Protein AF-A0AAW6DNI2-F1 (afdb_monomer_lite)

Secondary structure (DSSP, 8-state):
--SEEEEEEEEEETTEEEEEEEESS-BTTBPTT-EEEEESSGGGB-SSSS-EE-TT-EE-TT-EE-TT-EE-TT-EE-TT-EE-TT-EE-TT-EE-TT-EE-TT-EE-STTSEEEE-S-STT-PPEEEEE-TTS-EEEEETTEEEE-

InterPro domains:
  IPR011004 Trimeric LpxA-like superfamily [SSF51161] (16-108)
  IPR040831 YdcK Beta solenoid repeat [PF18836] (63-79)
  IPR040831 YdcK Beta solenoid repeat [PF18836] (87-103)

pLDDT: mean 95.94, std 4.09, range [75.0, 98.81]

Foldseek 3Di:
DFQKDFDPDWDQDPNATWGWIAGCDDDDPDHHGDIAETERDPQQEDRDACWTHHDHEYGYELHHTDHNEYEYENEYAEAVEYAYDPAYAEADDYHYHNEYHYHQFYHRYPVFKDWDFDDDPVRWIKMWGAGPVRWIWIDTPPDIDTD

Organism: Mediterraneibacter gnavus (NCBI:txid33038)

Structure (mmCIF, N/CA/C/O backbone):
data_AF-A0AAW6DNI2-F1
#
_entry.id   AF-A0AAW6DNI2-F1
#
loop_
_atom_site.group_PDB
_atom_site.id
_atom_site.type_symbol
_atom_site.label_atom_id
_atom_site.label_alt_id
_atom_site.label_comp_id
_atom_site.label_asym_id
_atom_site.label_entity_id
_atom_site.label_seq_id
_atom_site.pdbx_PDB_ins_code
_atom_site.Cartn_x
_atom_site.Cartn_y
_atom_site.Cartn_z
_atom_site.occupancy
_atom_site.B_iso_or_equiv
_atom_site.auth_seq_id
_atom_site.auth_comp_id
_atom_site.auth_asym_id
_atom_site.auth_atom_id
_atom_site.pdbx_PDB_model_num
ATOM 1 N N . MET A 1 1 ? -4.209 17.960 13.888 1.00 84.81 1 MET A N 1
ATOM 2 C CA . MET A 1 1 ? -5.491 17.224 13.967 1.00 84.81 1 MET A CA 1
ATOM 3 C C . MET A 1 1 ? -5.262 15.859 13.334 1.00 84.81 1 MET A C 1
ATOM 5 O O . MET A 1 1 ? -4.561 15.822 12.331 1.00 84.81 1 MET A O 1
ATOM 9 N N . LYS A 1 2 ? -5.739 14.759 13.935 1.00 95.50 2 LYS A N 1
ATOM 10 C CA . LYS A 1 2 ? -5.611 13.424 13.321 1.00 95.50 2 LYS A CA 1
ATOM 11 C C . LYS A 1 2 ? -6.603 13.294 12.158 1.00 95.50 2 LYS A C 1
ATOM 13 O O . LYS A 1 2 ? -7.732 13.759 12.284 1.00 95.50 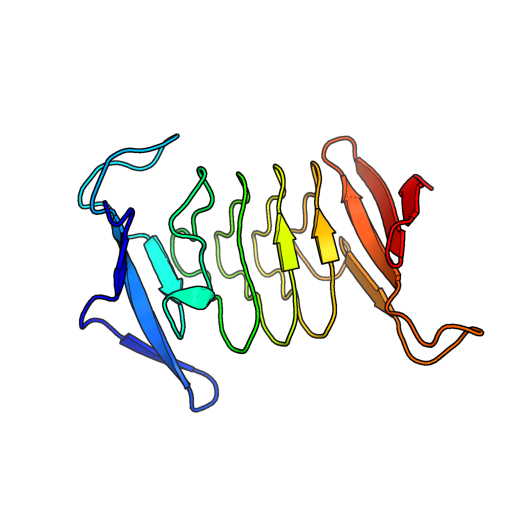2 LYS A O 1
ATOM 18 N N . LYS A 1 3 ? -6.178 12.668 11.059 1.00 97.75 3 LYS A N 1
ATOM 19 C CA . LYS A 1 3 ? -7.009 12.370 9.881 1.00 97.75 3 LYS A CA 1
ATOM 20 C C . LYS A 1 3 ? -7.849 11.112 10.091 1.00 97.75 3 LYS A C 1
ATOM 22 O O . LYS A 1 3 ? -8.995 11.060 9.654 1.00 97.75 3 LYS A O 1
ATOM 27 N N . PHE A 1 4 ? -7.296 10.112 10.773 1.00 98.62 4 PHE A N 1
ATOM 28 C CA . PHE A 1 4 ? -7.976 8.854 11.072 1.00 98.62 4 PHE A CA 1
ATOM 29 C C . PHE A 1 4 ? -7.504 8.241 12.392 1.00 98.62 4 PHE A C 1
ATOM 31 O O . PHE A 1 4 ? -6.462 8.624 12.933 1.00 98.62 4 PHE A O 1
ATOM 38 N N . GLU A 1 5 ? -8.261 7.257 12.868 1.00 98.56 5 GLU A N 1
ATOM 39 C CA . GLU A 1 5 ? -7.918 6.403 14.006 1.00 98.56 5 GLU A CA 1
ATOM 40 C C . GLU A 1 5 ? -7.980 4.913 13.645 1.00 98.56 5 GLU A C 1
ATOM 42 O O . GLU A 1 5 ? -8.673 4.510 12.704 1.00 98.56 5 GLU A O 1
ATOM 47 N N . LEU A 1 6 ? -7.262 4.094 14.419 1.00 98.69 6 LEU A N 1
ATOM 48 C CA . LEU A 1 6 ? -7.438 2.644 14.438 1.00 98.69 6 LEU A CA 1
ATOM 49 C C . LEU A 1 6 ? -8.595 2.308 15.378 1.00 98.69 6 LEU A C 1
ATOM 51 O O . LEU A 1 6 ? -8.583 2.694 16.545 1.00 98.69 6 LEU A O 1
ATOM 55 N N . THR A 1 7 ? -9.591 1.587 14.879 1.00 98.56 7 THR A N 1
ATOM 56 C CA . THR A 1 7 ? -10.724 1.143 15.697 1.00 98.56 7 THR A CA 1
ATOM 57 C C . THR A 1 7 ? -10.374 -0.118 16.498 1.00 98.56 7 THR A C 1
ATOM 59 O O . THR A 1 7 ? -9.310 -0.714 16.333 1.00 98.56 7 THR A O 1
ATOM 62 N N . SER A 1 8 ? -11.293 -0.566 17.355 1.00 98.06 8 SER A N 1
ATOM 63 C CA . SER A 1 8 ? -11.183 -1.849 18.059 1.00 98.06 8 SER A CA 1
ATOM 64 C C . SER A 1 8 ? -11.547 -3.068 17.199 1.00 98.06 8 SER A C 1
ATOM 66 O O . SER A 1 8 ? -11.294 -4.194 17.626 1.00 98.06 8 SER A O 1
ATOM 68 N N . GLU A 1 9 ? -12.121 -2.880 16.003 1.00 98.31 9 GLU A N 1
ATOM 69 C CA . GLU A 1 9 ? -12.355 -3.965 15.045 1.00 98.31 9 GLU A CA 1
ATOM 70 C C . GLU A 1 9 ? -11.015 -4.374 14.431 1.00 98.31 9 GLU A C 1
ATOM 72 O O . GLU A 1 9 ? -10.340 -3.569 13.786 1.00 98.31 9 GLU A O 1
ATOM 77 N N . PHE A 1 10 ? -10.632 -5.638 14.610 1.00 98.31 10 PHE A N 1
ATOM 78 C CA . PHE A 1 10 ? -9.414 -6.173 14.020 1.00 98.31 10 PHE A CA 1
ATOM 79 C C . PHE A 1 10 ? -9.613 -7.569 13.444 1.00 98.31 10 PHE A C 1
ATOM 81 O O . PHE A 1 10 ? -10.487 -8.331 13.858 1.00 98.31 10 PHE A O 1
ATOM 88 N N . VAL A 1 11 ? -8.730 -7.922 12.517 1.00 98.19 11 VAL A N 1
ATOM 89 C CA . VAL A 1 11 ? -8.559 -9.291 12.031 1.00 98.19 11 VAL A CA 1
ATOM 90 C C . VAL A 1 11 ? -7.148 -9.772 12.333 1.00 98.19 11 VAL A C 1
ATOM 92 O O . VAL A 1 11 ? -6.198 -8.987 12.338 1.00 98.19 11 VAL A O 1
ATOM 95 N N . THR A 1 12 ? -6.999 -11.076 12.545 1.00 98.12 12 THR A N 1
ATOM 96 C CA . THR A 1 12 ? -5.680 -11.711 12.595 1.00 98.12 12 THR A CA 1
ATOM 97 C C . THR A 1 12 ? -5.308 -12.184 11.197 1.00 98.12 12 THR A C 1
ATOM 99 O O . THR A 1 12 ? -6.023 -12.981 10.592 1.00 98.12 12 THR A O 1
ATOM 102 N N . PHE A 1 13 ? -4.181 -11.707 10.680 1.00 96.38 13 PHE A N 1
ATOM 103 C CA . PHE A 1 13 ? -3.677 -12.063 9.361 1.00 96.38 13 PHE A CA 1
ATOM 104 C C . PHE A 1 13 ? -2.168 -12.298 9.433 1.00 96.38 13 PHE A C 1
ATOM 106 O O . PHE A 1 13 ? -1.433 -11.426 9.883 1.00 96.38 13 PHE A O 1
ATOM 113 N N . LEU A 1 14 ? -1.702 -13.486 9.029 1.00 94.81 14 LEU A N 1
ATOM 114 C CA . LEU A 1 14 ? -0.281 -13.878 9.091 1.00 94.81 14 LEU A CA 1
ATOM 115 C C . LEU A 1 14 ? 0.370 -13.633 10.472 1.00 94.81 14 LEU A C 1
ATOM 117 O O . LEU A 1 14 ? 1.502 -13.168 10.565 1.00 94.81 14 LEU A O 1
ATOM 121 N N . GLY A 1 15 ? -0.367 -13.898 11.556 1.00 95.88 15 GLY A N 1
ATOM 122 C CA . GLY A 1 15 ? 0.104 -13.680 12.931 1.00 95.88 15 GLY A CA 1
ATOM 123 C C . GLY A 1 15 ? 0.102 -12.219 13.402 1.00 95.88 15 GLY A C 1
ATOM 124 O O . GLY A 1 15 ? 0.470 -11.954 14.542 1.00 95.88 15 GLY A O 1
ATOM 125 N N . LYS A 1 16 ? -0.339 -11.273 12.567 1.00 96.62 16 LYS A N 1
ATOM 126 C CA . LYS A 1 16 ? -0.449 -9.843 12.886 1.00 96.62 16 LYS A CA 1
ATOM 127 C C . LYS A 1 16 ? -1.900 -9.452 13.136 1.00 96.62 16 LYS A C 1
ATOM 129 O O . LYS A 1 16 ? -2.809 -10.019 12.529 1.00 96.62 16 LYS A O 1
ATOM 134 N N . LYS A 1 17 ? -2.117 -8.463 14.004 1.00 98.44 17 LYS A N 1
ATOM 135 C CA . LYS A 1 17 ? -3.422 -7.813 14.173 1.00 98.44 17 LYS A CA 1
ATOM 136 C C . LYS A 1 17 ? -3.499 -6.623 13.229 1.00 98.44 17 LYS A C 1
ATOM 138 O O . LYS A 1 17 ? -2.635 -5.758 13.285 1.00 98.44 17 LYS A O 1
ATOM 143 N N . LEU A 1 18 ? -4.519 -6.595 12.379 1.00 98.69 18 LEU A N 1
ATOM 144 C CA . LEU A 1 18 ? -4.809 -5.458 11.511 1.00 98.69 18 LEU A CA 1
ATOM 145 C C . LEU A 1 18 ? -6.120 -4.831 11.948 1.00 98.69 18 LEU A C 1
ATOM 147 O O . LEU A 1 18 ? -7.132 -5.528 12.009 1.00 98.69 18 LEU A O 1
ATOM 151 N 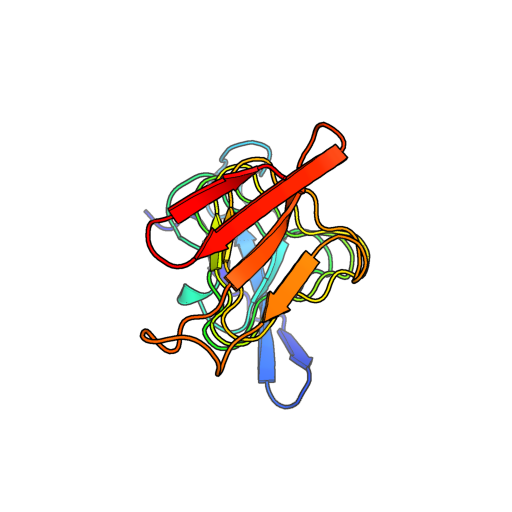N . PHE A 1 19 ? -6.089 -3.540 12.230 1.00 98.81 19 PHE A N 1
ATOM 152 C CA . PHE A 1 19 ? -7.202 -2.766 12.747 1.00 98.81 19 PHE A CA 1
ATOM 153 C C . PHE A 1 19 ? -7.902 -2.031 11.616 1.00 98.81 19 PHE A C 1
ATOM 155 O O . PHE A 1 19 ? -7.263 -1.468 10.724 1.00 98.81 19 PHE A O 1
ATOM 162 N N . ARG A 1 20 ? -9.230 -2.027 11.660 1.00 98.81 20 ARG A N 1
ATOM 163 C CA . ARG A 1 20 ? -10.058 -1.238 10.754 1.00 98.81 20 ARG A CA 1
ATOM 164 C C . ARG A 1 20 ? -9.806 0.239 11.026 1.00 98.81 20 ARG A C 1
ATOM 166 O O . ARG A 1 20 ? -9.865 0.655 12.184 1.00 98.81 20 ARG A O 1
ATOM 173 N N . ILE A 1 21 ? -9.553 1.020 9.980 1.00 98.75 21 ILE A N 1
ATOM 174 C CA . ILE A 1 21 ? -9.387 2.473 10.105 1.00 98.75 21 ILE A CA 1
ATOM 175 C C . ILE A 1 21 ? -10.728 3.196 10.004 1.00 98.75 21 ILE A C 1
ATOM 177 O O . ILE A 1 21 ? -11.623 2.756 9.277 1.00 98.75 21 ILE A O 1
ATOM 181 N N . LYS A 1 22 ? -10.840 4.332 10.689 1.00 98.75 22 LYS A N 1
ATOM 182 C CA . LYS A 1 22 ? -11.994 5.231 10.613 1.00 98.75 22 LYS A CA 1
ATOM 183 C C . LYS A 1 22 ? -11.539 6.668 10.401 1.00 98.75 22 LYS A C 1
ATOM 185 O O . LYS A 1 22 ? -10.674 7.154 11.128 1.00 98.75 22 LYS A O 1
ATOM 190 N N . ALA A 1 23 ? -12.123 7.347 9.419 1.00 98.75 23 ALA A N 1
ATOM 191 C CA . ALA A 1 23 ? -11.851 8.754 9.161 1.00 98.75 23 ALA A CA 1
ATOM 192 C C . ALA A 1 23 ? -12.389 9.636 10.301 1.00 98.75 23 ALA A C 1
ATOM 194 O O . ALA A 1 23 ? -13.529 9.480 10.738 1.00 98.75 23 ALA A O 1
ATOM 195 N N . LEU A 1 24 ? -11.566 10.575 10.766 1.00 98.56 24 LEU A N 1
ATOM 196 C CA . LEU A 1 24 ? -11.912 11.554 11.805 1.00 98.56 24 LEU A CA 1
ATOM 197 C C . LEU A 1 24 ? -12.282 12.924 11.228 1.00 98.56 24 LEU A C 1
ATOM 199 O O . LEU A 1 24 ? -12.816 13.764 11.939 1.00 98.56 24 LEU A O 1
ATOM 203 N N . VAL A 1 25 ? -11.974 13.153 9.954 1.00 98.19 25 VAL A N 1
ATOM 204 C CA . VAL A 1 25 ? -12.290 14.370 9.201 1.00 98.19 25 VAL A CA 1
ATOM 205 C C . VAL A 1 25 ? -12.621 13.979 7.763 1.00 98.19 25 VAL A C 1
ATOM 207 O O . VAL A 1 25 ? -12.255 12.890 7.322 1.00 98.19 25 VAL A O 1
ATOM 210 N N . SER A 1 26 ? -13.288 14.859 7.018 1.00 98.31 26 SER A N 1
ATOM 211 C CA . SER A 1 26 ? -13.512 14.658 5.579 1.00 98.31 26 SER A CA 1
ATOM 212 C C . SER A 1 26 ? -12.306 15.147 4.765 1.00 98.31 26 SER A C 1
ATOM 214 O O . SER A 1 26 ? -11.772 16.219 5.050 1.00 98.31 26 SER A O 1
ATOM 216 N N . PHE A 1 27 ? -11.879 14.388 3.754 1.00 97.38 27 PHE A N 1
ATOM 217 C CA . PHE A 1 27 ? -10.760 14.729 2.861 1.00 97.38 27 PHE A CA 1
ATOM 218 C C . PHE A 1 27 ? -10.874 13.960 1.540 1.00 97.38 27 PHE A C 1
ATOM 220 O O . PHE A 1 27 ? -11.294 12.805 1.524 1.00 97.38 27 PHE A O 1
ATOM 227 N N . GLY A 1 28 ? -10.495 14.585 0.421 1.00 95.50 28 GLY A N 1
ATOM 228 C CA . GLY A 1 28 ? -10.696 13.998 -0.905 1.00 95.50 28 GLY A CA 1
ATOM 229 C C . GLY A 1 28 ? -12.151 13.554 -1.112 1.00 95.50 28 GLY A C 1
ATOM 230 O O . GLY A 1 28 ? -13.070 14.366 -1.044 1.00 95.50 28 GLY A O 1
ATOM 231 N N . ASP A 1 29 ? -12.346 12.260 -1.356 1.00 96.44 29 ASP A N 1
ATOM 232 C CA . ASP A 1 29 ? -13.642 11.587 -1.476 1.00 96.44 29 ASP A CA 1
ATOM 233 C C . ASP A 1 29 ? -14.103 10.847 -0.203 1.00 96.44 29 ASP A C 1
ATOM 235 O O . ASP A 1 29 ? -15.207 10.304 -0.195 1.00 96.44 29 ASP A O 1
ATOM 239 N N . VAL A 1 30 ? -13.307 10.861 0.871 1.00 98.38 30 VAL A N 1
ATOM 240 C CA . VAL A 1 30 ? -13.598 10.195 2.151 1.00 98.38 30 VAL A CA 1
ATOM 241 C C . VAL A 1 30 ? -14.357 11.138 3.079 1.00 98.38 30 VAL A C 1
ATOM 243 O O . VAL A 1 30 ? -13.951 12.286 3.293 1.00 98.38 30 VAL A O 1
ATOM 246 N N . LYS A 1 31 ? -15.451 10.651 3.669 1.00 98.44 31 LYS A N 1
ATOM 247 C CA . LYS A 1 31 ? -16.257 11.421 4.627 1.00 98.44 31 LYS A CA 1
ATOM 248 C C . LYS A 1 31 ? -15.838 11.150 6.068 1.00 98.44 31 LYS A C 1
ATOM 250 O O . LYS A 1 31 ? -15.396 10.058 6.414 1.00 98.44 31 LYS A O 1
ATOM 255 N N . GLU A 1 32 ? -16.042 12.135 6.936 1.00 98.50 32 GLU A N 1
ATOM 256 C CA . GLU A 1 32 ? -15.887 11.951 8.380 1.00 98.50 32 GLU A CA 1
ATOM 257 C C . GLU A 1 32 ? -16.738 10.771 8.881 1.00 98.50 32 GLU A C 1
ATOM 259 O O . GLU A 1 32 ? -17.908 10.621 8.524 1.00 98.50 32 GLU A O 1
ATOM 264 N N . GLY A 1 33 ? -16.131 9.912 9.701 1.00 98.44 33 GLY A N 1
ATOM 265 C CA . GLY A 1 33 ? -16.751 8.707 10.238 1.00 98.44 33 GLY A CA 1
ATOM 266 C C . GLY A 1 33 ? -16.723 7.489 9.311 1.00 98.44 33 GLY A C 1
ATOM 267 O O . GLY A 1 33 ? -17.079 6.400 9.765 1.00 98.44 33 GLY A O 1
ATOM 268 N N . GLU A 1 34 ?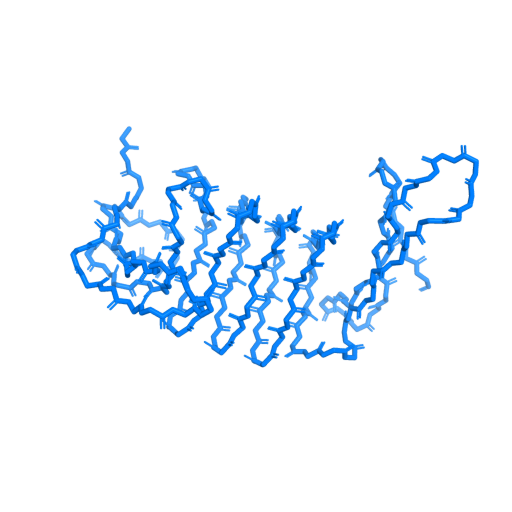 -16.287 7.634 8.056 1.00 98.62 34 GLU A N 1
ATOM 269 C CA . GLU A 1 34 ? -16.211 6.538 7.088 1.00 98.62 34 GLU A CA 1
ATOM 270 C C . GLU A 1 34 ? -15.173 5.482 7.500 1.00 98.62 34 GLU A C 1
ATOM 272 O O . GLU A 1 34 ? -14.050 5.802 7.903 1.00 98.62 34 GLU A O 1
ATOM 277 N N . LEU A 1 35 ? -15.553 4.205 7.392 1.00 98.69 35 LEU A N 1
ATOM 278 C CA . LEU A 1 35 ? -14.656 3.078 7.634 1.00 98.69 35 LEU A CA 1
ATOM 279 C C . LEU A 1 35 ? -13.841 2.764 6.377 1.00 98.69 35 LEU A C 1
ATOM 281 O O . LEU A 1 35 ? -14.388 2.612 5.285 1.00 98.69 35 LEU A O 1
ATOM 285 N N . GLY A 1 36 ? -12.530 2.626 6.547 1.00 98.44 36 GLY A N 1
ATOM 286 C CA . GLY A 1 36 ? -11.603 2.246 5.486 1.00 98.44 36 GLY A CA 1
ATOM 287 C C . GLY A 1 36 ? -11.223 0.767 5.540 1.00 98.44 36 GLY A C 1
ATOM 288 O O . GLY A 1 36 ? -11.981 -0.083 5.999 1.00 98.44 36 GLY A O 1
ATOM 289 N N . GLY A 1 37 ? -10.030 0.452 5.049 1.00 98.69 37 GLY A N 1
ATOM 290 C CA . GLY A 1 37 ? -9.415 -0.869 5.102 1.00 98.69 37 GLY A CA 1
ATOM 291 C C . GLY A 1 37 ? -8.783 -1.192 6.450 1.00 98.69 37 GLY A C 1
ATOM 292 O O . GLY A 1 37 ? -9.160 -0.652 7.489 1.00 98.69 37 GLY A O 1
ATOM 293 N N . LEU A 1 38 ? -7.827 -2.115 6.418 1.00 98.81 38 LEU A N 1
ATOM 294 C CA . LEU A 1 38 ? -7.174 -2.667 7.598 1.00 98.81 38 LEU A CA 1
ATOM 295 C C . LEU A 1 38 ? -5.691 -2.295 7.597 1.00 98.81 38 LEU A C 1
ATOM 297 O O . LEU A 1 38 ? -4.997 -2.533 6.604 1.00 98.81 38 LEU A O 1
ATOM 301 N N . VAL A 1 39 ? -5.191 -1.769 8.712 1.00 98.81 39 VAL A N 1
ATOM 302 C CA . VAL A 1 39 ? -3.765 -1.453 8.880 1.00 98.81 39 VAL A CA 1
ATOM 303 C C . VAL A 1 39 ? -3.201 -2.029 10.178 1.00 98.81 39 VAL A C 1
ATOM 305 O O . VAL A 1 39 ? -3.937 -2.185 11.148 1.00 98.81 39 VAL A O 1
ATOM 308 N N . GLU A 1 40 ? -1.915 -2.384 10.217 1.00 98.69 40 GLU A N 1
ATOM 309 C CA . GLU A 1 40 ? -1.287 -2.934 11.437 1.00 98.69 40 GLU A CA 1
ATOM 310 C C . GLU A 1 40 ? -1.045 -1.851 12.493 1.00 98.69 40 GLU A C 1
ATOM 312 O O . GLU A 1 40 ? -1.314 -2.062 13.675 1.00 98.69 40 GLU A O 1
ATOM 317 N N . LYS A 1 41 ? -0.541 -0.693 12.061 1.00 98.50 41 LYS A N 1
ATOM 318 C CA . LYS A 1 41 ? -0.148 0.434 12.915 1.00 98.50 41 LYS A CA 1
ATOM 319 C C . LYS A 1 41 ? -0.402 1.771 12.215 1.00 98.50 41 LYS A C 1
ATOM 321 O O . LYS A 1 41 ? -0.571 1.807 10.995 1.00 98.50 41 LYS A O 1
ATOM 326 N N . GLU A 1 42 ? -0.448 2.868 12.974 1.00 97.94 42 GLU A N 1
ATOM 327 C CA . GLU A 1 42 ? -0.756 4.202 12.427 1.00 97.94 42 GLU A CA 1
ATOM 328 C C . GLU A 1 42 ? 0.230 4.609 11.320 1.00 97.94 42 GLU A C 1
ATOM 330 O O . GLU A 1 42 ? -0.174 5.238 10.351 1.00 97.94 42 GLU A O 1
ATOM 335 N N . GLU A 1 43 ? 1.494 4.187 11.393 1.00 98.31 43 GLU A N 1
ATOM 336 C CA . GLU A 1 43 ? 2.533 4.525 10.413 1.00 98.31 43 GLU A CA 1
ATOM 337 C C . GLU A 1 43 ? 2.303 3.907 9.028 1.00 98.31 43 GLU A C 1
ATOM 339 O O . GLU A 1 43 ? 2.946 4.317 8.060 1.00 98.31 43 GLU A O 1
ATOM 344 N N . ASN A 1 44 ? 1.412 2.917 8.912 1.00 98.75 44 ASN A N 1
ATOM 345 C CA . ASN A 1 44 ? 1.119 2.292 7.627 1.00 98.75 44 ASN A CA 1
ATOM 346 C C . ASN A 1 44 ? 0.352 3.212 6.669 1.00 98.75 44 ASN A C 1
ATOM 348 O O . ASN A 1 44 ? 0.390 3.003 5.453 1.00 98.75 44 ASN A O 1
ATOM 352 N N . LEU A 1 45 ? -0.323 4.233 7.196 1.00 98.69 45 LEU A N 1
ATOM 353 C CA . LEU A 1 45 ? -1.089 5.199 6.424 1.00 98.69 45 LEU A CA 1
ATOM 354 C C . LEU A 1 45 ? -0.816 6.606 6.949 1.00 98.69 45 LEU A C 1
ATOM 356 O O . LEU A 1 45 ? -1.020 6.895 8.122 1.00 98.69 45 LEU A O 1
ATOM 360 N N . ASP A 1 46 ? -0.371 7.498 6.072 1.00 97.81 46 ASP A N 1
ATOM 361 C CA . ASP A 1 46 ? -0.019 8.852 6.481 1.00 97.81 46 ASP A CA 1
ATOM 362 C C . ASP A 1 46 ? -1.241 9.623 7.005 1.00 97.81 46 ASP A C 1
ATOM 364 O O . ASP A 1 46 ? -2.340 9.549 6.450 1.00 97.81 46 ASP A O 1
ATOM 368 N N . GLN A 1 47 ? -1.040 10.384 8.078 1.00 97.94 47 GLN A N 1
ATOM 369 C CA . GLN A 1 47 ? -2.035 11.287 8.656 1.00 97.94 47 GLN A CA 1
ATOM 370 C C . GLN A 1 47 ? -2.181 12.576 7.827 1.00 97.94 47 GLN A C 1
ATOM 372 O O . GLN A 1 47 ? -3.141 13.317 8.020 1.00 97.94 47 GLN A O 1
ATOM 377 N N . SER A 1 48 ? -1.254 12.840 6.900 1.00 95.75 48 SER A N 1
ATOM 378 C CA . SER A 1 48 ? -1.328 13.938 5.931 1.00 95.75 48 SER A CA 1
ATOM 379 C C . SER A 1 48 ? -1.807 13.472 4.543 1.00 95.75 48 SER A C 1
ATOM 381 O O . SER A 1 48 ? -1.931 12.271 4.282 1.00 95.75 48 SER A O 1
ATOM 383 N N . GLY A 1 49 ? -2.127 14.424 3.658 1.00 96.00 49 GLY A N 1
ATOM 384 C CA . GLY A 1 49 ? -2.583 14.153 2.287 1.00 96.00 49 GLY A CA 1
ATOM 385 C C . GLY A 1 49 ? -3.907 13.379 2.193 1.00 96.00 49 GLY A C 1
ATOM 386 O O . GLY A 1 49 ? -4.576 13.129 3.201 1.00 96.00 49 GLY A O 1
ATOM 387 N N . ASN A 1 50 ? -4.276 12.970 0.974 1.00 97.81 50 ASN A N 1
ATOM 388 C CA . ASN A 1 50 ? -5.526 12.247 0.705 1.00 97.81 50 ASN A CA 1
ATOM 389 C C . ASN A 1 50 ? -5.359 10.724 0.605 1.00 97.81 50 ASN A C 1
ATOM 391 O O . ASN A 1 50 ? -6.293 10.027 0.208 1.00 97.81 50 ASN A O 1
ATOM 395 N N . ALA A 1 51 ? -4.186 10.195 0.959 1.00 98.44 51 ALA A N 1
ATOM 396 C CA . ALA A 1 51 ? -3.944 8.763 0.961 1.00 98.44 51 ALA A CA 1
ATOM 397 C C . ALA A 1 51 ? -4.977 8.027 1.823 1.00 98.44 51 ALA A C 1
ATOM 399 O O . ALA A 1 51 ? -5.244 8.438 2.961 1.00 98.44 51 ALA A O 1
ATOM 400 N N . TRP A 1 52 ? -5.532 6.934 1.286 1.00 98.81 52 TRP A N 1
ATOM 401 C CA . TRP A 1 52 ? -6.538 6.131 1.978 1.00 98.81 52 TRP A CA 1
ATOM 402 C C . TRP A 1 52 ? -6.530 4.659 1.566 1.00 98.81 52 TRP A C 1
ATOM 404 O O . TRP A 1 52 ? -6.278 4.298 0.410 1.00 98.81 52 TRP A O 1
ATOM 414 N N . VAL A 1 53 ? -6.846 3.807 2.540 1.00 98.81 53 VAL A N 1
ATOM 415 C CA . VAL A 1 53 ? -7.059 2.373 2.349 1.00 98.81 53 VAL A CA 1
ATOM 416 C C . VAL A 1 53 ? -8.561 2.131 2.425 1.00 98.81 53 VAL A C 1
ATOM 418 O O . VAL A 1 53 ? -9.179 2.466 3.428 1.00 98.81 53 VAL A O 1
ATOM 421 N N . TYR A 1 54 ? -9.156 1.546 1.391 1.00 98.62 54 TYR A N 1
ATOM 422 C CA . TYR A 1 54 ? -10.595 1.298 1.295 1.00 98.62 54 TYR A CA 1
ATOM 423 C C . TYR A 1 54 ? -10.921 -0.196 1.412 1.00 98.62 54 TYR A C 1
ATOM 425 O O . TYR A 1 54 ? -10.126 -1.065 1.041 1.00 98.62 54 TYR A O 1
ATOM 433 N N . GLY A 1 55 ? -12.153 -0.501 1.827 1.00 96.81 55 GLY A N 1
ATOM 434 C CA . GLY A 1 55 ? -12.735 -1.839 1.708 1.00 96.81 55 GLY A CA 1
ATOM 435 C C . GLY A 1 55 ? -11.965 -2.910 2.483 1.00 96.81 55 GLY A C 1
ATOM 436 O O . GLY A 1 55 ? -11.775 -2.791 3.684 1.00 96.81 55 GLY A O 1
ATOM 437 N N . ASN A 1 56 ? -11.535 -3.983 1.816 1.00 96.50 56 ASN A N 1
ATOM 438 C CA . ASN A 1 56 ? -10.835 -5.111 2.452 1.00 96.50 56 ASN A CA 1
ATOM 439 C C . ASN A 1 56 ? -9.315 -5.082 2.251 1.00 96.50 56 ASN A C 1
ATOM 441 O O . ASN A 1 56 ? -8.634 -6.073 2.545 1.00 96.50 56 ASN A O 1
ATOM 445 N N . ALA A 1 57 ? -8.783 -3.971 1.739 1.00 98.62 57 ALA A N 1
ATOM 446 C CA . ALA A 1 57 ? -7.356 -3.823 1.535 1.00 98.62 57 ALA A CA 1
ATOM 447 C C . ALA A 1 57 ? -6.604 -3.830 2.872 1.00 98.62 57 ALA A C 1
ATOM 449 O O . ALA A 1 57 ? -7.123 -3.399 3.906 1.00 98.62 57 ALA A O 1
ATOM 450 N N . ARG A 1 58 ? -5.379 -4.358 2.838 1.00 98.69 58 ARG A N 1
ATOM 451 C CA . ARG A 1 58 ? -4.533 -4.571 4.017 1.00 98.69 58 ARG A CA 1
ATOM 452 C C . ARG A 1 58 ? -3.181 -3.904 3.818 1.00 98.69 58 ARG A C 1
ATOM 454 O O . ARG A 1 58 ? -2.512 -4.190 2.828 1.00 98.69 58 ARG A O 1
ATOM 461 N N . VAL A 1 59 ? -2.758 -3.081 4.773 1.00 98.81 59 VAL A N 1
ATOM 462 C CA . VAL A 1 59 ? -1.413 -2.484 4.798 1.00 98.81 59 VAL A CA 1
ATOM 463 C C . VAL A 1 59 ? -0.739 -2.826 6.119 1.00 98.81 59 VAL A C 1
ATOM 465 O O . VAL A 1 59 ? -1.276 -2.529 7.179 1.00 98.81 59 VAL A O 1
ATOM 468 N N . TYR A 1 60 ? 0.402 -3.503 6.081 1.00 98.62 60 TYR A N 1
ATOM 469 C CA . TYR A 1 60 ? 1.026 -4.040 7.293 1.00 98.62 60 TYR A CA 1
ATOM 470 C C . TYR A 1 60 ? 2.541 -4.186 7.159 1.00 98.62 60 TYR A C 1
ATOM 472 O O . TYR A 1 60 ? 3.107 -3.973 6.092 1.00 98.62 60 TYR A O 1
ATOM 480 N N . GLY A 1 61 ? 3.222 -4.562 8.238 1.00 98.06 61 GLY A N 1
ATOM 481 C CA . GLY A 1 61 ? 4.679 -4.489 8.317 1.00 98.06 61 GLY A CA 1
ATOM 482 C C . GLY A 1 61 ? 5.144 -3.036 8.365 1.00 98.06 61 GLY A C 1
ATOM 483 O O . GLY A 1 61 ? 4.505 -2.197 9.002 1.00 98.06 61 GLY A O 1
ATOM 484 N N . ASP A 1 62 ? 6.237 -2.735 7.675 1.00 98.31 62 ASP A N 1
ATOM 485 C CA . ASP A 1 62 ? 6.824 -1.394 7.594 1.00 98.31 62 ASP A CA 1
ATOM 486 C C . ASP A 1 62 ? 6.372 -0.612 6.353 1.00 98.31 62 ASP A C 1
ATOM 488 O O . ASP A 1 62 ? 6.862 0.486 6.081 1.00 98.31 62 ASP A O 1
ATOM 492 N N . ALA A 1 63 ? 5.380 -1.147 5.635 1.00 98.44 63 ALA A N 1
ATOM 493 C CA . ALA A 1 63 ? 4.820 -0.531 4.451 1.00 98.44 63 ALA A CA 1
ATOM 494 C C . ALA A 1 63 ? 4.162 0.808 4.780 1.00 98.44 63 ALA A C 1
ATOM 496 O O . ALA A 1 63 ? 3.553 0.957 5.840 1.00 98.44 63 ALA A O 1
ATOM 497 N N . ARG A 1 64 ? 4.243 1.765 3.851 1.00 98.56 64 ARG A N 1
ATOM 498 C CA . ARG A 1 64 ? 3.696 3.118 4.018 1.00 98.56 64 ARG A CA 1
ATOM 499 C C . ARG A 1 64 ? 2.910 3.558 2.794 1.00 98.56 64 ARG A C 1
ATOM 501 O O . ARG A 1 64 ? 3.409 3.482 1.670 1.00 98.56 64 ARG A O 1
ATOM 508 N N . VAL A 1 65 ? 1.709 4.080 3.027 1.00 98.69 65 VAL A N 1
ATOM 509 C CA . VAL A 1 65 ? 0.853 4.699 2.008 1.00 98.69 65 VAL A CA 1
ATOM 510 C C . VAL A 1 65 ? 0.703 6.186 2.323 1.00 98.69 65 VAL A C 1
ATOM 512 O O . VAL A 1 65 ? 0.270 6.539 3.418 1.00 98.69 65 VAL A O 1
ATOM 515 N N . TYR A 1 66 ? 1.077 7.062 1.390 1.00 98.25 66 TYR A N 1
ATOM 516 C CA . TYR A 1 66 ? 1.121 8.515 1.612 1.00 98.25 66 TYR A CA 1
ATOM 517 C C . TYR A 1 66 ? 0.857 9.317 0.324 1.00 98.25 66 TYR A C 1
ATOM 519 O O . TYR A 1 66 ? 0.719 8.745 -0.756 1.00 98.25 66 TYR A O 1
ATOM 527 N N . GLY A 1 67 ? 0.756 10.647 0.418 1.00 97.31 67 GLY A N 1
ATOM 528 C CA . GLY A 1 67 ? 0.359 11.498 -0.715 1.00 97.31 67 GLY A CA 1
ATOM 5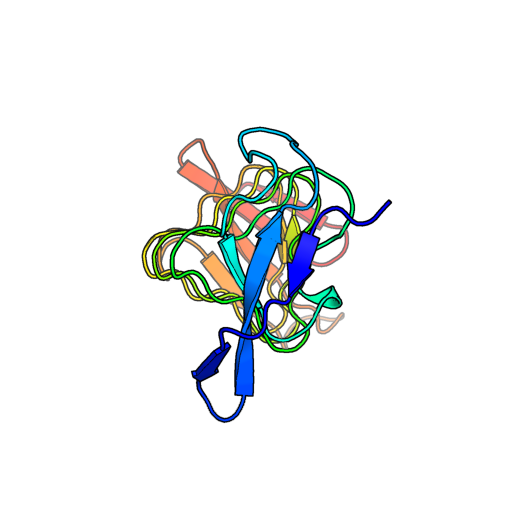29 C C . GLY A 1 67 ? -1.137 11.372 -1.017 1.00 97.31 67 GLY A C 1
ATOM 530 O O . GLY A 1 67 ? -1.944 11.533 -0.105 1.00 97.31 67 GLY A O 1
ATOM 531 N N . ASP A 1 68 ? -1.496 11.046 -2.260 1.00 97.75 68 ASP A N 1
ATOM 532 C CA . ASP A 1 68 ? -2.883 10.867 -2.729 1.00 97.75 68 ASP A CA 1
ATOM 533 C C . ASP A 1 68 ? -3.198 9.400 -3.096 1.00 97.75 68 ASP A C 1
ATOM 535 O O . ASP A 1 68 ? -4.183 9.088 -3.775 1.00 97.75 68 ASP A O 1
ATOM 539 N N . ALA A 1 69 ? -2.349 8.478 -2.630 1.00 98.50 69 ALA A N 1
ATOM 540 C CA . ALA A 1 69 ? -2.388 7.077 -3.012 1.00 98.50 69 ALA A CA 1
ATOM 541 C C . ALA A 1 69 ? -3.637 6.357 -2.490 1.00 98.50 69 ALA A C 1
ATOM 543 O O . ALA A 1 69 ? -4.084 6.550 -1.358 1.00 98.50 69 ALA A O 1
ATOM 544 N N . ARG A 1 70 ? -4.178 5.450 -3.305 1.00 98.69 70 ARG A N 1
ATOM 545 C CA . ARG A 1 70 ? -5.396 4.696 -2.988 1.00 98.69 70 ARG A CA 1
ATOM 546 C C . ARG A 1 70 ? -5.121 3.205 -3.025 1.00 98.69 70 ARG A C 1
ATOM 548 O O . ARG A 1 70 ? -4.733 2.671 -4.066 1.00 98.69 70 ARG A O 1
ATOM 555 N N . VAL A 1 71 ? -5.393 2.525 -1.917 1.00 98.81 71 VAL A N 1
ATOM 556 C CA . VAL A 1 71 ? -5.310 1.061 -1.829 1.00 98.81 71 VAL A CA 1
ATOM 557 C C . VAL A 1 71 ? -6.706 0.502 -1.589 1.00 98.81 71 VAL A C 1
ATOM 559 O O . VAL A 1 71 ? -7.366 0.911 -0.642 1.00 98.81 71 VAL A O 1
ATOM 562 N N . TYR A 1 72 ? -7.196 -0.391 -2.446 1.00 98.56 72 TYR A N 1
ATOM 563 C CA . TYR A 1 72 ? -8.579 -0.877 -2.363 1.00 98.56 72 TYR A CA 1
ATOM 564 C C . TYR A 1 72 ? -8.755 -2.294 -2.931 1.00 98.56 72 TYR A C 1
ATOM 566 O O . TYR A 1 72 ? -7.809 -2.919 -3.401 1.00 98.56 72 TYR A O 1
ATOM 574 N N . GLY A 1 73 ? -9.971 -2.843 -2.860 1.00 97.56 73 GLY A N 1
ATOM 575 C CA . GLY A 1 73 ? -10.238 -4.234 -3.242 1.00 97.56 73 GLY A CA 1
ATOM 576 C C . GLY A 1 73 ? -9.693 -5.229 -2.213 1.00 97.56 73 GLY A C 1
ATOM 577 O O . GLY A 1 73 ? -9.841 -5.015 -1.010 1.00 97.56 73 GLY A O 1
ATOM 578 N N . ASN A 1 74 ? -9.065 -6.306 -2.684 1.00 97.12 74 ASN A N 1
ATOM 579 C CA . ASN A 1 74 ? -8.406 -7.319 -1.853 1.00 97.12 74 ASN A CA 1
ATOM 580 C C . ASN A 1 74 ? -6.889 -7.089 -1.743 1.00 97.12 74 ASN A C 1
ATOM 582 O O . ASN A 1 74 ? -6.168 -7.987 -1.307 1.00 97.12 74 ASN A O 1
ATOM 586 N N . ALA A 1 75 ? -6.401 -5.914 -2.150 1.00 98.12 75 ALA A N 1
ATOM 587 C CA . ALA A 1 75 ? -4.980 -5.641 -2.274 1.00 98.12 75 ALA A CA 1
ATOM 588 C C . ALA A 1 75 ? -4.236 -5.678 -0.931 1.00 98.12 75 ALA A C 1
ATOM 590 O O . ALA A 1 75 ? -4.754 -5.235 0.101 1.00 98.12 75 ALA A O 1
ATOM 591 N N . TRP A 1 76 ? -2.998 -6.173 -0.960 1.00 97.94 76 TRP A N 1
ATOM 592 C CA . TRP A 1 76 ? -2.084 -6.203 0.183 1.00 97.94 76 TRP A CA 1
ATOM 593 C C . TRP A 1 76 ? -0.854 -5.347 -0.107 1.00 97.94 76 TRP A C 1
ATOM 595 O O . TRP A 1 76 ? -0.243 -5.483 -1.167 1.00 97.94 76 TRP A O 1
ATOM 605 N N . VAL A 1 77 ? -0.465 -4.511 0.851 1.00 98.50 77 VAL A N 1
ATOM 606 C CA . VAL A 1 77 ? 0.801 -3.773 0.832 1.00 98.50 77 VAL A CA 1
ATOM 607 C C . VAL A 1 77 ? 1.581 -4.134 2.096 1.00 98.50 77 VAL A C 1
ATOM 609 O O . VAL A 1 77 ? 1.050 -4.021 3.199 1.00 98.50 77 VAL A O 1
ATOM 612 N N . SER A 1 78 ? 2.804 -4.647 1.951 1.00 98.00 78 SER A N 1
ATOM 613 C CA . SER A 1 78 ? 3.572 -5.175 3.088 1.00 98.00 78 SER A CA 1
ATOM 614 C C . SER A 1 78 ? 5.092 -5.095 2.925 1.00 98.00 78 SER A C 1
ATOM 616 O O . SER A 1 78 ? 5.583 -4.617 1.908 1.00 98.00 78 SER A O 1
ATOM 618 N N . GLY A 1 79 ? 5.856 -5.557 3.920 1.00 96.50 79 GLY A N 1
ATOM 619 C CA . GLY A 1 79 ? 7.319 -5.416 3.932 1.00 96.50 79 GLY A CA 1
ATOM 620 C C . GLY A 1 79 ? 7.723 -3.960 4.147 1.00 96.50 79 GLY A C 1
ATOM 621 O O . GLY A 1 79 ? 7.078 -3.287 4.938 1.00 96.50 79 GLY A O 1
ATOM 622 N N . ASP A 1 80 ? 8.724 -3.483 3.413 1.00 96.75 80 ASP A N 1
ATOM 623 C CA . ASP A 1 80 ? 9.205 -2.093 3.410 1.00 96.75 80 ASP A CA 1
ATOM 624 C C . ASP A 1 80 ? 8.610 -1.279 2.242 1.00 96.75 80 ASP A C 1
ATOM 626 O O . ASP A 1 80 ? 9.192 -0.295 1.783 1.00 96.75 80 ASP A O 1
ATOM 630 N N . ALA A 1 81 ? 7.467 -1.709 1.697 1.00 97.56 81 ALA A N 1
ATOM 631 C CA . ALA A 1 81 ? 6.924 -1.160 0.461 1.00 97.56 81 ALA A CA 1
ATOM 632 C C . ALA A 1 81 ? 6.345 0.248 0.638 1.00 97.56 81 ALA A C 1
ATOM 634 O O . ALA A 1 81 ? 5.605 0.527 1.583 1.00 97.56 81 ALA A O 1
ATOM 635 N N . TRP A 1 82 ? 6.642 1.142 -0.303 1.00 97.94 82 TRP A N 1
ATOM 636 C CA . TRP A 1 82 ? 6.175 2.529 -0.289 1.00 97.94 82 TRP A CA 1
ATOM 637 C C . TRP A 1 82 ? 5.222 2.768 -1.458 1.00 97.94 82 TRP A C 1
ATOM 639 O O . TRP A 1 82 ? 5.566 2.502 -2.612 1.00 97.94 82 TRP A O 1
ATOM 649 N N . VAL A 1 83 ? 4.034 3.296 -1.160 1.00 98.44 83 VAL A N 1
ATOM 650 C CA . VAL A 1 83 ? 3.015 3.659 -2.153 1.00 98.44 83 VAL A CA 1
ATOM 651 C C . VAL A 1 83 ? 2.691 5.143 -2.018 1.00 98.44 83 VAL A C 1
ATOM 653 O O . VAL A 1 83 ? 2.266 5.586 -0.950 1.00 98.44 83 VAL A O 1
ATOM 656 N N . SER A 1 84 ? 2.896 5.921 -3.083 1.00 97.69 84 SER A N 1
ATOM 657 C CA . SER A 1 84 ? 2.697 7.376 -3.036 1.00 97.69 84 SER A CA 1
ATOM 658 C C . SER A 1 84 ? 2.314 8.036 -4.359 1.00 97.69 84 SER A C 1
ATOM 660 O O . SER A 1 84 ? 2.203 7.378 -5.390 1.00 97.69 84 SER A O 1
ATOM 662 N N . GLY A 1 85 ? 2.092 9.354 -4.337 1.00 96.62 85 GLY A N 1
ATOM 663 C CA . GLY A 1 85 ? 1.544 10.095 -5.479 1.00 96.62 85 GLY A CA 1
ATOM 664 C C . GLY A 1 85 ? 0.074 9.745 -5.706 1.00 96.62 85 GLY A C 1
ATOM 665 O O . GLY A 1 85 ? -0.631 9.467 -4.745 1.00 96.62 85 GLY A O 1
ATOM 666 N N . ASP A 1 86 ? -0.357 9.692 -6.964 1.00 97.25 86 ASP A N 1
ATOM 667 C CA . ASP A 1 86 ? -1.712 9.296 -7.381 1.00 97.25 86 ASP A CA 1
ATOM 668 C C . ASP A 1 86 ? -1.876 7.771 -7.551 1.00 97.25 86 ASP A C 1
ATOM 670 O O . ASP A 1 86 ? -2.826 7.294 -8.191 1.00 97.25 86 ASP A O 1
ATOM 674 N N . ALA A 1 87 ? -0.933 6.988 -7.018 1.00 98.06 87 ALA A N 1
ATOM 675 C CA . ALA A 1 87 ? -0.852 5.555 -7.246 1.00 98.06 87 ALA A CA 1
ATOM 676 C C . ALA A 1 87 ? -2.113 4.830 -6.763 1.00 98.06 87 ALA A C 1
ATOM 678 O O . ALA A 1 87 ? -2.641 5.078 -5.676 1.00 98.06 87 ALA A O 1
ATOM 679 N N . ARG A 1 88 ? -2.576 3.873 -7.567 1.00 98.44 88 ARG A N 1
ATOM 680 C CA . ARG A 1 88 ? -3.728 3.020 -7.275 1.00 98.44 88 ARG A CA 1
ATOM 681 C C . ARG A 1 88 ? -3.283 1.571 -7.212 1.00 98.44 88 ARG A C 1
ATOM 683 O O . ARG A 1 88 ? -2.903 0.996 -8.232 1.00 98.44 88 ARG A O 1
ATOM 690 N N . VAL A 1 89 ? -3.392 0.972 -6.033 1.00 98.56 89 VAL A N 1
ATOM 691 C CA . VAL A 1 89 ? -3.149 -0.458 -5.811 1.00 98.56 89 VAL A CA 1
ATOM 692 C C . VAL A 1 89 ? -4.489 -1.121 -5.517 1.00 98.56 89 VAL A C 1
ATOM 694 O O . VAL A 1 89 ? -5.167 -0.762 -4.556 1.00 98.56 89 VAL A O 1
ATOM 697 N N . TYR A 1 90 ? -4.920 -2.042 -6.372 1.00 98.19 90 TYR A N 1
ATOM 698 C CA . TYR A 1 90 ? -6.282 -2.565 -6.330 1.00 98.19 90 TYR A CA 1
ATOM 699 C C . TYR A 1 90 ? -6.398 -4.008 -6.808 1.00 98.19 90 TYR A C 1
ATOM 701 O O . TYR A 1 90 ? -5.399 -4.648 -7.115 1.00 98.19 90 TYR A O 1
ATOM 709 N N . GLY A 1 91 ? -7.623 -4.540 -6.844 1.00 96.38 91 GLY A N 1
ATOM 710 C CA . GLY A 1 91 ? -7.865 -5.932 -7.219 1.00 96.38 91 GLY A CA 1
ATOM 711 C C . GLY A 1 91 ? -7.246 -6.888 -6.203 1.00 96.38 91 GLY A C 1
ATOM 712 O O . GLY A 1 91 ? -7.446 -6.712 -5.003 1.00 96.38 91 GLY A O 1
ATOM 713 N N . ASP A 1 92 ? -6.481 -7.863 -6.691 1.00 95.81 92 ASP A N 1
ATOM 714 C CA . ASP A 1 92 ? -5.764 -8.852 -5.875 1.00 95.81 92 ASP A CA 1
ATOM 715 C C . ASP A 1 92 ? -4.246 -8.570 -5.838 1.00 95.81 92 ASP A C 1
ATOM 717 O O . ASP A 1 92 ? -3.434 -9.474 -5.619 1.00 95.81 92 ASP A O 1
ATOM 721 N N . ALA A 1 93 ? -3.841 -7.319 -6.094 1.00 96.69 93 ALA A N 1
ATOM 722 C CA . ALA A 1 93 ? -2.446 -6.897 -6.057 1.00 96.69 93 ALA A CA 1
ATOM 723 C C . ALA A 1 93 ? -1.796 -7.182 -4.697 1.00 96.69 93 ALA A C 1
ATOM 725 O O . ALA A 1 93 ? -2.379 -6.951 -3.639 1.00 96.69 93 ALA A O 1
ATOM 726 N N . ARG A 1 94 ? -0.543 -7.637 -4.725 1.00 96.25 94 ARG A N 1
ATOM 727 C CA . ARG A 1 94 ? 0.273 -7.856 -3.528 1.00 96.25 94 ARG A CA 1
ATOM 728 C C . ARG A 1 94 ? 1.571 -7.092 -3.700 1.00 96.25 94 ARG A C 1
ATOM 730 O O . ARG A 1 94 ? 2.479 -7.611 -4.319 1.00 96.25 94 ARG A O 1
ATOM 737 N N . VAL A 1 95 ? 1.662 -5.871 -3.195 1.00 97.12 95 VAL A N 1
ATOM 738 C CA . VAL A 1 95 ? 2.896 -5.076 -3.235 1.00 97.12 95 VAL A CA 1
ATOM 739 C C . VAL A 1 95 ? 3.681 -5.368 -1.958 1.00 97.12 95 VAL A C 1
ATOM 741 O O . VAL A 1 95 ? 3.164 -5.194 -0.858 1.00 97.12 95 VAL A O 1
ATOM 744 N N . TYR A 1 96 ? 4.907 -5.872 -2.071 1.00 94.81 96 TYR A N 1
ATOM 745 C CA . TYR A 1 96 ? 5.691 -6.284 -0.904 1.00 94.81 96 TYR A CA 1
ATOM 746 C C . TYR A 1 96 ? 7.199 -6.120 -1.108 1.00 94.81 96 TYR A C 1
ATOM 748 O O . TYR A 1 96 ? 7.658 -5.783 -2.201 1.00 94.81 96 TYR A O 1
ATOM 756 N N . GLY A 1 97 ? 7.971 -6.385 -0.051 1.00 93.50 97 GLY A N 1
ATOM 757 C CA . GLY A 1 97 ? 9.423 -6.213 -0.049 1.00 93.50 97 GLY A CA 1
ATOM 758 C C . GLY A 1 97 ? 9.791 -4.732 -0.046 1.00 93.50 97 GLY A C 1
ATOM 759 O O . GLY A 1 97 ? 9.096 -3.935 0.566 1.00 93.50 97 GLY A O 1
ATOM 760 N N . ASN A 1 98 ? 10.848 -4.363 -0.763 1.00 94.44 98 ASN A N 1
ATOM 761 C CA . ASN A 1 98 ? 11.349 -2.986 -0.857 1.00 94.44 98 ASN A CA 1
ATOM 762 C C . ASN A 1 98 ? 10.760 -2.211 -2.0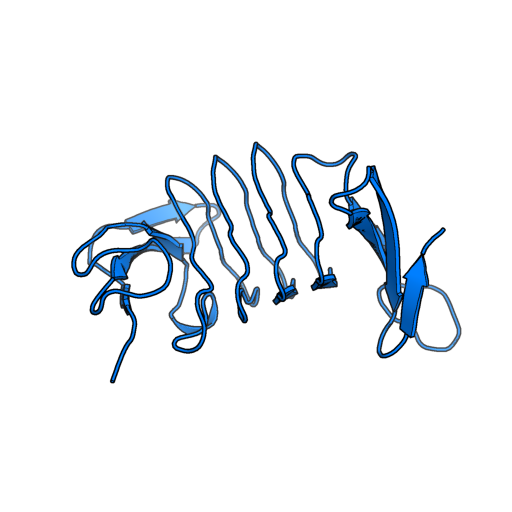57 1.00 94.44 98 ASN A C 1
ATOM 764 O O . ASN A 1 98 ? 11.433 -1.364 -2.649 1.00 94.44 98 ASN A O 1
ATOM 768 N N . ALA A 1 99 ? 9.553 -2.567 -2.504 1.00 94.81 99 ALA A N 1
ATOM 769 C CA . ALA A 1 99 ? 8.953 -1.991 -3.704 1.00 94.81 99 ALA A CA 1
ATOM 770 C C . ALA A 1 99 ? 8.583 -0.513 -3.503 1.00 94.81 99 ALA A C 1
ATOM 772 O O . ALA A 1 99 ? 8.001 -0.150 -2.481 1.00 94.81 99 ALA A O 1
ATOM 773 N N . TRP A 1 100 ? 8.844 0.322 -4.511 1.00 96.00 100 TRP A N 1
ATOM 774 C CA . TRP A 1 100 ? 8.433 1.727 -4.507 1.00 96.00 100 TRP A CA 1
ATOM 775 C C . TRP A 1 100 ? 7.495 2.027 -5.678 1.00 96.00 100 TRP A C 1
ATOM 777 O O . TRP A 1 100 ? 7.928 2.239 -6.811 1.00 96.00 100 TRP A O 1
ATOM 787 N N . VAL A 1 101 ? 6.193 2.044 -5.390 1.00 96.19 101 VAL A N 1
ATOM 788 C CA . VAL A 1 101 ? 5.123 2.344 -6.350 1.00 96.19 101 VAL A CA 1
ATOM 789 C C . VAL A 1 101 ? 4.737 3.814 -6.197 1.00 96.19 101 VAL A C 1
ATOM 791 O O . VAL A 1 101 ? 4.397 4.259 -5.103 1.00 96.19 101 VAL A O 1
ATOM 794 N N . SER A 1 102 ? 4.828 4.602 -7.269 1.00 96.19 102 SER A N 1
ATOM 795 C CA . SER A 1 102 ? 4.640 6.058 -7.176 1.00 96.19 102 SER A CA 1
ATOM 796 C C . SER A 1 102 ? 4.139 6.689 -8.475 1.00 96.19 102 SER A C 1
ATOM 798 O O . SER A 1 102 ? 4.151 6.045 -9.523 1.00 96.19 102 SER A O 1
ATOM 800 N N . GLY A 1 103 ? 3.737 7.959 -8.419 1.00 95.00 103 GLY A N 1
ATOM 801 C CA . GLY A 1 103 ? 3.214 8.681 -9.583 1.00 95.00 103 GLY A CA 1
ATOM 802 C C . GLY A 1 103 ? 1.780 8.259 -9.886 1.00 95.00 103 GLY A C 1
ATOM 803 O O . GLY A 1 103 ? 0.988 8.098 -8.968 1.00 95.00 103 GLY A O 1
ATOM 804 N N . ASP A 1 104 ? 1.448 8.043 -11.151 1.00 95.56 104 ASP A N 1
ATOM 805 C CA . ASP A 1 104 ? 0.113 7.656 -11.624 1.00 95.56 104 ASP A CA 1
ATOM 806 C C . ASP A 1 104 ? -0.077 6.127 -11.748 1.00 95.56 104 ASP A C 1
ATOM 808 O O . ASP A 1 104 ? -0.941 5.652 -12.493 1.00 95.56 104 ASP A O 1
ATOM 812 N N . ALA A 1 105 ? 0.739 5.351 -11.026 1.00 95.94 105 ALA A N 1
ATOM 813 C CA . ALA A 1 105 ? 0.779 3.895 -11.100 1.00 95.94 105 ALA A CA 1
ATOM 814 C C . ALA A 1 105 ? -0.606 3.236 -10.946 1.00 95.94 105 ALA A C 1
ATOM 816 O O . ALA A 1 105 ? -1.422 3.635 -10.111 1.00 95.94 105 ALA A O 1
ATOM 817 N N . ARG A 1 106 ? -0.849 2.164 -11.705 1.00 97.50 106 ARG A N 1
ATOM 818 C CA . ARG A 1 106 ? -2.045 1.316 -11.631 1.00 97.50 106 ARG A CA 1
ATOM 819 C C . ARG A 1 106 ? -1.645 -0.146 -11.498 1.00 97.50 106 ARG A C 1
ATOM 821 O O . ARG A 1 106 ? -1.367 -0.813 -12.489 1.00 97.50 106 ARG A O 1
ATOM 828 N N . VAL A 1 107 ? -1.649 -0.642 -10.264 1.00 97.19 107 VAL A N 1
ATOM 829 C CA . VAL A 1 107 ? -1.257 -2.018 -9.938 1.00 97.19 107 VAL A CA 1
ATOM 830 C C . VAL A 1 107 ? -2.495 -2.814 -9.536 1.00 97.19 107 VAL A C 1
ATOM 832 O O . VAL A 1 107 ? -3.010 -2.635 -8.434 1.00 97.19 107 VAL A O 1
ATOM 835 N N . GLN A 1 108 ? -2.982 -3.688 -10.418 1.00 96.56 108 GLN A N 1
ATOM 836 C CA . GLN A 1 108 ? -4.168 -4.518 -10.170 1.00 96.56 108 GLN A CA 1
ATOM 837 C C . GLN A 1 108 ? -3.813 -5.949 -9.757 1.00 96.56 108 GLN A C 1
ATOM 839 O O . GLN A 1 108 ? -4.550 -6.609 -9.024 1.00 96.56 108 GLN A O 1
ATOM 844 N N . ASN A 1 109 ? -2.714 -6.477 -10.287 1.00 93.25 109 ASN A N 1
ATOM 845 C CA . ASN A 1 109 ? -2.236 -7.823 -9.989 1.00 93.25 109 ASN A CA 1
ATOM 846 C C . ASN A 1 109 ? -0.720 -7.924 -10.229 1.00 93.25 109 ASN A C 1
ATOM 848 O O . ASN A 1 109 ? -0.049 -6.936 -10.525 1.00 93.25 109 ASN A O 1
ATOM 852 N N . CYS A 1 110 ? -0.170 -9.133 -10.108 1.00 89.38 110 CYS A N 1
ATOM 853 C CA . CYS A 1 110 ? 1.263 -9.388 -10.269 1.00 89.38 110 CYS A CA 1
ATOM 854 C C . CYS A 1 110 ? 1.823 -9.101 -11.675 1.00 89.38 110 CYS A C 1
ATOM 856 O O . CYS A 1 110 ? 3.035 -9.091 -11.835 1.00 89.38 110 CYS A O 1
ATOM 858 N N . ARG A 1 111 ? 0.984 -8.861 -12.694 1.00 91.94 111 ARG A N 1
ATOM 859 C CA . ARG A 1 111 ? 1.439 -8.467 -14.042 1.00 91.94 111 ARG A CA 1
ATOM 860 C C . ARG A 1 111 ? 1.745 -6.977 -14.173 1.00 91.94 111 ARG A C 1
ATOM 862 O O . ARG A 1 111 ? 2.315 -6.571 -15.181 1.00 91.94 111 ARG A O 1
ATOM 869 N N . ASP A 1 112 ? 1.340 -6.173 -13.195 1.00 93.50 112 ASP A N 1
ATOM 870 C CA . ASP A 1 112 ? 1.432 -4.714 -13.267 1.00 93.50 112 ASP A CA 1
ATOM 871 C C . ASP A 1 112 ? 2.591 -4.149 -12.450 1.00 93.50 112 ASP A C 1
ATOM 873 O O . ASP A 1 112 ? 2.794 -2.939 -12.461 1.00 93.50 112 ASP A O 1
ATOM 877 N N . TYR A 1 113 ? 3.337 -4.988 -11.727 1.00 93.81 113 TYR A N 1
ATOM 878 C CA . TYR A 1 113 ? 4.534 -4.563 -11.014 1.00 93.81 113 TYR A CA 1
ATOM 879 C C . TYR A 1 113 ? 5.575 -5.684 -10.943 1.00 93.81 113 TYR A C 1
ATOM 881 O O . TYR A 1 113 ? 5.240 -6.867 -10.937 1.00 93.81 113 TYR A O 1
ATOM 889 N N . SER A 1 114 ? 6.844 -5.303 -10.851 1.00 93.88 114 SER A N 1
ATOM 890 C CA . SER A 1 114 ? 7.950 -6.204 -10.536 1.00 93.88 114 SER A CA 1
ATOM 891 C C . SER A 1 114 ? 8.990 -5.444 -9.728 1.00 93.88 114 SER A C 1
ATOM 893 O O . SER A 1 114 ? 9.334 -4.316 -10.071 1.00 93.88 114 SER A O 1
ATOM 895 N N . ALA A 1 115 ? 9.482 -6.042 -8.648 1.00 92.94 115 ALA A N 1
ATOM 896 C CA . ALA A 1 115 ? 10.548 -5.476 -7.834 1.00 92.94 115 ALA A CA 1
ATOM 897 C C . ALA A 1 115 ? 11.705 -6.467 -7.788 1.00 92.94 115 ALA A C 1
ATOM 899 O O . ALA A 1 115 ? 11.511 -7.647 -7.496 1.00 92.94 115 ALA A O 1
ATOM 900 N N . THR A 1 116 ? 12.901 -5.986 -8.097 1.00 91.88 116 THR A N 1
ATOM 901 C CA . THR A 1 116 ? 14.095 -6.819 -8.158 1.00 91.88 116 THR A CA 1
ATOM 902 C C . THR A 1 116 ? 15.260 -6.125 -7.469 1.00 91.88 116 THR A C 1
ATOM 904 O O . THR A 1 116 ? 15.409 -4.906 -7.560 1.00 91.88 116 THR A O 1
ATOM 907 N N . SER A 1 117 ? 16.046 -6.898 -6.731 1.00 89.50 117 SER A N 1
ATOM 908 C CA . SER A 1 117 ? 17.077 -6.414 -5.810 1.00 89.50 117 SER A CA 1
ATOM 909 C C . SER A 1 117 ? 18.296 -7.337 -5.887 1.00 89.50 117 SER A C 1
ATOM 911 O O . SER A 1 117 ? 18.249 -8.371 -6.552 1.00 89.50 117 SER A O 1
ATOM 913 N N . CYS A 1 118 ? 19.365 -7.003 -5.158 1.00 83.94 118 CYS A N 1
ATOM 914 C CA . CYS A 1 118 ? 20.529 -7.878 -4.945 1.00 83.94 118 CYS A CA 1
ATOM 915 C C . CYS A 1 118 ? 21.531 -7.982 -6.109 1.00 83.94 118 CYS A C 1
ATOM 917 O O . CYS A 1 118 ? 22.427 -8.822 -6.060 1.00 83.94 118 CYS A O 1
ATOM 919 N N . PHE A 1 119 ? 21.440 -7.114 -7.122 1.00 76.50 119 PHE A N 1
ATOM 920 C CA . PHE A 1 119 ? 22.459 -6.974 -8.168 1.00 76.50 119 PHE A CA 1
ATOM 921 C C . PHE A 1 119 ? 22.709 -5.501 -8.535 1.00 76.50 119 PHE A C 1
ATOM 923 O O . PHE A 1 119 ? 21.861 -4.637 -8.313 1.00 76.50 119 PHE A O 1
ATOM 930 N N . GLY A 1 120 ? 23.893 -5.215 -9.088 1.00 75.00 120 GLY A N 1
ATOM 931 C CA . GLY A 1 120 ? 24.375 -3.857 -9.386 1.00 75.00 120 GLY A CA 1
ATOM 932 C C . GLY A 1 120 ? 25.281 -3.271 -8.292 1.00 75.00 120 GLY A C 1
ATOM 933 O O . GLY A 1 120 ? 25.311 -3.769 -7.169 1.00 75.00 120 GLY A O 1
ATOM 934 N N . SER A 1 121 ? 26.025 -2.205 -8.614 1.00 83.56 121 SER A N 1
ATOM 935 C CA . SER A 1 121 ? 27.046 -1.599 -7.731 1.00 83.56 121 SER A CA 1
ATOM 936 C C . SER A 1 121 ? 26.491 -1.000 -6.437 1.00 83.56 121 SER A C 1
ATOM 938 O O . SER A 1 121 ? 27.222 -0.816 -5.473 1.00 83.56 121 SER A O 1
ATOM 940 N N . GLU A 1 122 ? 25.195 -0.707 -6.422 1.00 83.69 122 GLU A N 1
ATOM 941 C CA . GLU A 1 122 ? 24.524 0.024 -5.349 1.00 83.69 122 GLU A CA 1
ATOM 942 C C . GLU A 1 122 ? 23.604 -0.864 -4.501 1.00 83.69 122 GLU A C 1
ATOM 944 O O . GLU A 1 122 ? 23.000 -0.375 -3.551 1.00 83.69 122 GLU A O 1
ATOM 949 N N . ASN A 1 123 ? 23.450 -2.146 -4.863 1.00 83.75 123 ASN A N 1
ATOM 950 C CA . ASN A 1 123 ? 22.569 -3.108 -4.191 1.00 83.75 123 ASN A CA 1
ATOM 951 C C . ASN A 1 123 ? 21.160 -2.547 -3.869 1.00 83.75 123 ASN A C 1
ATOM 953 O O . ASN A 1 123 ? 20.644 -2.689 -2.760 1.00 83.75 123 ASN A O 1
ATOM 957 N N . ARG A 1 124 ? 20.541 -1.858 -4.840 1.00 87.38 124 ARG A N 1
ATOM 958 C CA . ARG A 1 124 ? 19.225 -1.213 -4.691 1.00 87.38 124 ARG A CA 1
ATOM 959 C C . ARG A 1 124 ? 18.100 -2.056 -5.281 1.00 87.38 124 ARG A C 1
ATOM 961 O O . ARG A 1 124 ? 18.306 -2.854 -6.191 1.00 87.38 124 ARG A O 1
ATOM 968 N N . THR A 1 125 ? 16.886 -1.807 -4.798 1.00 93.25 125 THR A N 1
ATOM 969 C CA . THR A 1 125 ? 15.664 -2.354 -5.396 1.00 93.25 125 THR A CA 1
ATOM 970 C C . THR A 1 125 ? 15.225 -1.490 -6.571 1.00 93.25 125 THR A C 1
ATOM 972 O O . THR A 1 125 ? 14.972 -0.296 -6.412 1.00 93.25 125 THR A O 1
ATOM 975 N N . THR A 1 126 ? 15.106 -2.107 -7.742 1.00 94.25 126 THR A N 1
ATOM 976 C CA . THR A 1 126 ? 14.482 -1.509 -8.924 1.00 94.25 126 THR A CA 1
ATOM 977 C C . THR A 1 126 ? 13.036 -1.979 -8.995 1.00 94.25 126 THR A C 1
ATOM 979 O O . THR A 1 126 ? 12.776 -3.182 -8.992 1.00 94.25 126 THR A O 1
ATOM 982 N N . THR A 1 127 ? 12.095 -1.036 -9.040 1.00 96.00 127 THR A N 1
ATOM 983 C CA . THR A 1 127 ? 10.658 -1.320 -9.140 1.00 96.00 127 THR A CA 1
ATOM 984 C C . THR A 1 127 ? 10.143 -0.874 -10.500 1.00 96.00 127 THR A C 1
ATOM 986 O O . THR A 1 127 ? 10.258 0.299 -10.842 1.00 96.00 127 THR A O 1
ATOM 989 N N . PHE A 1 128 ? 9.552 -1.796 -11.247 1.00 97.00 128 PHE A N 1
ATOM 990 C CA . PHE A 1 128 ? 8.789 -1.536 -12.461 1.00 97.00 128 PHE A CA 1
ATOM 991 C C . PHE A 1 128 ? 7.305 -1.580 -12.122 1.00 97.00 128 PHE A C 1
ATOM 993 O O . PHE A 1 128 ? 6.884 -2.454 -11.361 1.00 97.00 128 PHE A O 1
ATOM 1000 N N . PHE A 1 129 ? 6.506 -0.677 -12.679 1.00 97.38 129 PHE A N 1
ATOM 1001 C CA . PHE A 1 129 ? 5.057 -0.692 -12.501 1.00 97.38 129 PHE A CA 1
ATOM 1002 C C . PHE A 1 129 ? 4.325 -0.079 -13.692 1.00 97.38 129 PHE A C 1
ATOM 1004 O O . PHE A 1 129 ? 4.844 0.807 -14.370 1.00 97.38 129 PHE A O 1
ATOM 1011 N N . ARG A 1 130 ? 3.100 -0.546 -13.936 1.00 97.56 130 ARG A N 1
ATOM 1012 C CA . ARG A 1 130 ? 2.224 -0.005 -14.976 1.00 97.56 130 ARG A CA 1
ATOM 1013 C C . ARG A 1 130 ? 1.664 1.360 -14.569 1.00 97.56 130 ARG A C 1
ATOM 1015 O O . ARG A 1 130 ? 1.258 1.541 -13.421 1.00 97.56 130 ARG A O 1
ATOM 1022 N N . THR A 1 131 ? 1.612 2.296 -15.508 1.00 96.62 131 THR A N 1
ATOM 1023 C CA . THR A 1 131 ? 1.062 3.657 -15.355 1.00 96.62 131 THR A CA 1
ATOM 1024 C C . THR A 1 131 ? -0.378 3.752 -15.865 1.00 96.62 131 THR A C 1
ATOM 1026 O O . THR A 1 131 ? -0.943 2.790 -16.398 1.00 96.62 131 THR A O 1
ATOM 1029 N N . LYS A 1 132 ? -1.029 4.907 -15.673 1.00 94.19 132 LYS A N 1
ATOM 1030 C CA . LYS A 1 132 ? -2.440 5.112 -16.040 1.00 94.19 132 LYS A CA 1
ATOM 1031 C C . LYS A 1 132 ? -2.707 4.957 -17.538 1.00 94.19 132 LYS A C 1
ATOM 1033 O O . LYS A 1 132 ? -3.800 4.518 -17.898 1.00 94.19 132 LYS A O 1
ATOM 1038 N N . ASP A 1 133 ? -1.750 5.341 -18.370 1.00 94.81 133 ASP A N 1
ATOM 1039 C CA . ASP A 1 133 ? -1.779 5.262 -19.835 1.00 94.81 133 ASP A CA 1
ATOM 1040 C C . ASP A 1 133 ? -1.415 3.869 -20.385 1.00 94.81 133 ASP A C 1
ATOM 1042 O O . ASP A 1 133 ? -1.507 3.637 -21.587 1.00 94.81 133 ASP A O 1
ATOM 1046 N N . GLY A 1 134 ? -1.055 2.924 -19.510 1.00 93.88 134 GLY A N 1
ATOM 1047 C CA . GLY A 1 134 ? -0.658 1.567 -19.880 1.00 93.88 134 GLY A CA 1
ATOM 1048 C C . GLY A 1 134 ? 0.843 1.388 -20.119 1.00 93.88 134 GLY A C 1
ATOM 1049 O O . GLY A 1 134 ? 1.263 0.249 -20.336 1.00 93.88 134 GLY A O 1
ATOM 1050 N N . GLY A 1 135 ? 1.638 2.460 -20.031 1.00 95.69 135 GLY A N 1
ATOM 1051 C CA . GLY A 1 135 ? 3.099 2.407 -20.065 1.00 95.69 135 GLY A CA 1
ATOM 1052 C C . GLY A 1 135 ? 3.706 1.689 -18.855 1.00 95.69 135 GLY A C 1
ATOM 1053 O O . GLY A 1 135 ? 3.005 1.272 -17.926 1.00 95.69 135 GLY A O 1
ATOM 1054 N N . ILE A 1 136 ? 5.029 1.512 -18.871 1.00 96.88 136 ILE A N 1
ATOM 1055 C CA . ILE A 1 136 ? 5.781 0.956 -17.741 1.00 96.88 136 ILE A CA 1
ATOM 1056 C C . ILE A 1 136 ? 6.750 2.018 -17.241 1.00 96.8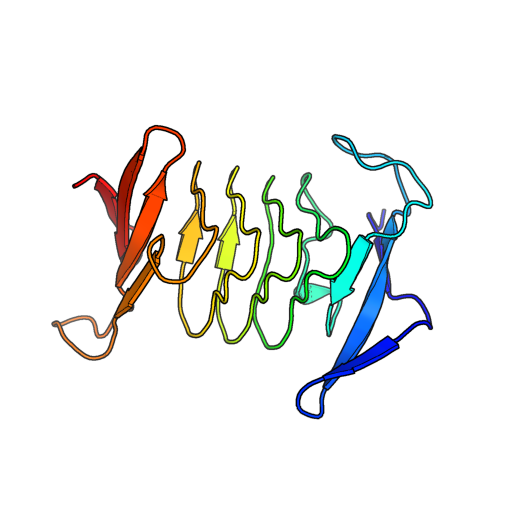8 136 ILE A C 1
ATOM 1058 O O . ILE A 1 136 ? 7.653 2.429 -17.964 1.00 96.88 136 ILE A O 1
ATOM 1062 N N . SER A 1 137 ? 6.592 2.412 -15.983 1.00 97.00 137 SER A N 1
ATOM 1063 C CA . SER A 1 137 ? 7.561 3.242 -15.276 1.00 97.00 137 SER A CA 1
ATOM 1064 C C . SER A 1 137 ? 8.516 2.383 -14.461 1.00 97.00 137 SER A C 1
ATOM 1066 O O . SER A 1 137 ? 8.166 1.304 -13.980 1.00 97.00 137 SER A O 1
ATOM 1068 N N . VAL A 1 138 ? 9.731 2.886 -14.281 1.00 96.38 138 VAL A N 1
ATOM 1069 C CA . VAL A 1 138 ? 10.797 2.285 -13.487 1.00 96.38 138 VAL A CA 1
ATOM 1070 C C . VAL A 1 138 ? 11.293 3.279 -12.445 1.00 96.38 138 VAL A C 1
ATOM 1072 O O . VAL A 1 138 ? 11.499 4.460 -12.728 1.00 96.38 138 VAL A O 1
ATOM 1075 N N . ARG A 1 139 ? 11.519 2.785 -11.228 1.00 94.00 139 ARG A N 1
ATOM 1076 C CA . ARG A 1 139 ? 12.100 3.544 -10.123 1.00 94.00 139 ARG A CA 1
ATOM 1077 C C . ARG A 1 139 ? 13.268 2.795 -9.493 1.00 94.00 139 ARG A C 1
ATOM 1079 O O . ARG A 1 139 ? 13.131 1.625 -9.140 1.00 94.00 139 ARG A O 1
ATOM 1086 N N . CYS A 1 140 ? 14.397 3.480 -9.317 1.00 92.56 140 CYS A N 1
ATOM 1087 C CA . CYS A 1 140 ? 15.585 2.951 -8.641 1.00 92.56 140 CYS A CA 1
ATOM 1088 C C . CYS A 1 140 ? 16.306 4.067 -7.865 1.00 92.56 140 CYS A C 1
ATOM 1090 O O . CYS A 1 140 ? 17.055 4.873 -8.420 1.00 92.56 140 CYS A O 1
ATOM 1092 N N . GLY A 1 141 ? 16.071 4.146 -6.552 1.00 87.12 141 GLY A N 1
ATOM 1093 C CA . GLY A 1 141 ? 16.532 5.276 -5.737 1.00 87.12 141 GLY A CA 1
ATOM 1094 C C . GLY A 1 141 ? 15.901 6.598 -6.192 1.00 87.12 141 GLY A C 1
ATOM 1095 O O . GLY A 1 141 ? 14.678 6.721 -6.226 1.00 87.12 141 GLY A O 1
ATOM 1096 N N . CYS A 1 142 ? 16.731 7.585 -6.538 1.00 88.94 142 CYS A N 1
ATOM 1097 C CA . CYS A 1 142 ? 16.279 8.873 -7.077 1.00 88.94 142 CYS A CA 1
ATOM 1098 C C . CYS A 1 142 ? 15.897 8.827 -8.564 1.00 88.94 142 CYS A C 1
ATOM 1100 O O . CYS A 1 142 ? 15.270 9.765 -9.050 1.00 88.94 142 CYS A O 1
ATOM 1102 N N . PHE A 1 143 ? 16.252 7.760 -9.284 1.00 91.19 143 PHE A N 1
ATOM 1103 C CA . PHE A 1 143 ? 15.892 7.616 -10.688 1.00 91.19 143 PHE A CA 1
ATOM 1104 C C . PHE A 1 143 ? 14.412 7.251 -10.836 1.00 91.19 143 PHE A C 1
ATOM 1106 O O . PHE A 1 143 ? 13.934 6.320 -10.180 1.00 91.19 143 PHE A O 1
ATOM 1113 N N . TYR A 1 144 ? 13.726 7.960 -11.732 1.00 93.31 144 TYR A N 1
ATOM 1114 C CA . TYR A 1 144 ? 12.363 7.693 -12.183 1.00 93.31 144 TYR A CA 1
ATOM 1115 C C . TYR A 1 144 ? 12.305 7.906 -13.700 1.00 93.31 144 TYR A C 1
ATOM 1117 O O . TYR A 1 144 ? 12.723 8.960 -14.179 1.00 93.31 144 TYR A O 1
ATOM 1125 N N . GLY A 1 145 ? 11.797 6.930 -14.450 1.00 93.38 145 GLY A N 1
ATOM 1126 C CA . GLY A 1 145 ? 11.682 7.005 -15.910 1.00 93.38 145 GLY A CA 1
ATOM 1127 C C . GLY A 1 145 ? 10.667 6.011 -16.469 1.00 93.38 145 GLY A C 1
ATOM 1128 O O . GLY A 1 145 ? 10.062 5.262 -15.706 1.00 93.38 145 GLY A O 1
ATOM 1129 N N . THR A 1 146 ? 10.491 6.000 -17.788 1.00 94.81 146 THR A N 1
ATOM 1130 C CA . THR A 1 146 ? 9.562 5.119 -18.520 1.00 94.81 146 THR A CA 1
ATOM 1131 C C . THR A 1 146 ? 10.318 4.197 -19.483 1.00 94.81 146 THR A C 1
ATOM 1133 O O . THR A 1 146 ? 11.401 4.564 -19.944 1.00 94.81 146 THR A O 1
ATOM 1136 N N . LEU A 1 147 ? 9.759 3.018 -19.774 1.00 90.56 147 LEU A N 1
ATOM 1137 C CA . LEU A 1 147 ? 10.205 2.106 -20.840 1.00 90.56 147 LEU A CA 1
ATOM 1138 C C . LEU A 1 147 ? 9.516 2.408 -22.174 1.00 90.56 147 LEU A C 1
ATOM 1140 O O . LEU A 1 147 ? 8.316 2.762 -22.141 1.00 90.56 147 LEU A O 1
#

Radius of gyration: 14.93 Å; chains: 1; bounding box: 44×31×39 Å

Sequence (147 aa):
MKKFELTSEFVTFLGKKLFRIKALVSFGDVKEGELGGLVEKEENLDQSGNAWVYGNARVYGDARVYGDARVYGNAWVSGDAWVSGDARVYGDARVYGNAWVSGDARVQNCRDYSATSCFGSENRTTTFFRTKDGGISVRCGCFYGTL